Protein AF-A0A5B2YWN9-F1 (afdb_monomer_lite)

pLDDT: mean 91.17, std 12.66, range [33.0, 98.06]

Structure (mmCIF, N/CA/C/O backbone):
data_AF-A0A5B2YWN9-F1
#
_entry.id   AF-A0A5B2YWN9-F1
#
loop_
_atom_site.group_PDB
_atom_site.id
_atom_site.type_symbol
_atom_site.label_atom_id
_atom_site.label_alt_id
_atom_site.label_comp_id
_atom_site.label_asym_id
_atom_site.label_entity_id
_atom_site.label_seq_id
_atom_site.pdbx_PDB_ins_code
_atom_site.Cartn_x
_atom_site.Cartn_y
_atom_site.Cartn_z
_atom_site.occupancy
_atom_site.B_iso_or_equiv
_atom_site.auth_seq_id
_atom_site.auth_comp_id
_atom_site.auth_asym_id
_atom_site.auth_atom_id
_atom_site.pdbx_PDB_model_num
ATOM 1 N N . MET A 1 1 ? 8.208 25.211 14.000 1.00 33.03 1 MET A N 1
ATOM 2 C CA . MET A 1 1 ? 7.533 24.822 12.744 1.00 33.03 1 MET A CA 1
ATOM 3 C C . MET A 1 1 ? 8.055 23.444 12.370 1.00 33.03 1 MET A C 1
ATOM 5 O O . MET A 1 1 ? 9.201 23.346 11.954 1.00 33.03 1 MET A O 1
ATOM 9 N N . SER A 1 2 ? 7.296 22.385 12.660 1.00 33.00 2 SER A N 1
ATOM 10 C CA . SER A 1 2 ? 7.713 21.013 12.348 1.00 33.00 2 SER A CA 1
ATOM 11 C C . SER A 1 2 ? 7.653 20.812 10.835 1.00 33.00 2 SER A C 1
ATOM 13 O O . SER A 1 2 ? 6.590 20.976 10.242 1.00 33.00 2 SER A O 1
ATOM 15 N N . TYR A 1 3 ? 8.785 20.479 10.213 1.00 37.28 3 TYR A N 1
ATOM 16 C CA . TYR A 1 3 ? 8.867 20.013 8.826 1.00 37.28 3 TYR A CA 1
ATOM 17 C C . TYR A 1 3 ? 8.323 18.576 8.720 1.00 37.28 3 TYR A C 1
ATOM 19 O O . TYR A 1 3 ? 8.996 17.678 8.224 1.00 37.28 3 TYR A O 1
ATOM 27 N N . LEU A 1 4 ? 7.098 18.333 9.192 1.00 45.50 4 LEU A N 1
ATOM 28 C CA . LEU A 1 4 ? 6.347 17.155 8.780 1.00 45.50 4 LEU A CA 1
ATOM 29 C C . LEU A 1 4 ? 5.893 17.432 7.352 1.00 45.50 4 LEU A C 1
ATOM 31 O O . LEU A 1 4 ? 4.872 18.065 7.096 1.00 45.50 4 LEU A O 1
ATOM 35 N N . SER A 1 5 ? 6.718 17.018 6.398 1.00 54.38 5 SER A N 1
ATOM 36 C CA . SER A 1 5 ? 6.292 16.826 5.023 1.00 54.38 5 SER A CA 1
ATOM 37 C C . SER A 1 5 ? 5.032 15.962 5.054 1.00 54.38 5 SER A C 1
ATOM 39 O O . SER A 1 5 ? 5.142 14.766 5.302 1.00 54.38 5 SER A O 1
ATOM 41 N N . ASN A 1 6 ? 3.853 16.559 4.857 1.00 74.50 6 ASN A N 1
ATOM 42 C CA . ASN A 1 6 ? 2.579 15.841 4.918 1.00 74.50 6 ASN A CA 1
ATOM 43 C C . ASN A 1 6 ? 2.638 14.607 4.013 1.00 74.50 6 ASN A C 1
ATOM 45 O O . ASN A 1 6 ? 2.654 14.743 2.790 1.00 74.50 6 ASN A O 1
ATOM 49 N N . VAL A 1 7 ? 2.734 13.421 4.617 1.00 90.12 7 VAL A N 1
ATOM 50 C CA . VAL A 1 7 ? 2.744 12.137 3.905 1.00 90.12 7 VAL A CA 1
ATOM 51 C C . VAL A 1 7 ? 1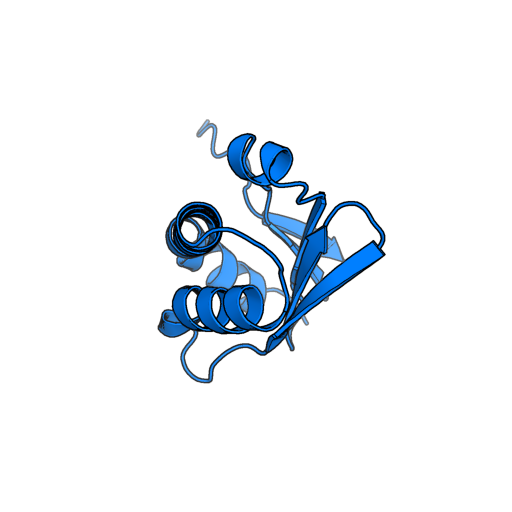.399 11.916 3.221 1.00 90.12 7 VAL A C 1
ATOM 53 O O . VAL A 1 7 ? 1.354 11.378 2.122 1.00 90.12 7 VAL A O 1
ATOM 56 N N . ILE A 1 8 ? 0.321 12.394 3.835 1.00 93.50 8 ILE A N 1
ATOM 57 C CA . ILE A 1 8 ? -1.037 12.333 3.306 1.00 93.50 8 ILE A CA 1
ATOM 58 C C . ILE A 1 8 ? -1.361 13.619 2.542 1.00 93.50 8 ILE A C 1
ATOM 60 O O . ILE A 1 8 ? -1.134 14.725 3.037 1.00 93.50 8 ILE A O 1
ATOM 64 N N . VAL A 1 9 ? -1.923 13.479 1.343 1.00 94.19 9 VAL A N 1
ATOM 65 C CA . VAL A 1 9 ? -2.420 14.587 0.520 1.00 94.19 9 VAL A CA 1
ATOM 66 C C . VAL A 1 9 ? -3.872 14.306 0.148 1.00 94.19 9 VAL A C 1
ATOM 68 O O . VAL A 1 9 ? -4.132 13.428 -0.663 1.00 94.19 9 VAL A O 1
ATOM 71 N N . PHE A 1 10 ? -4.823 15.045 0.719 1.00 92.62 10 PHE A N 1
ATOM 72 C CA . PHE A 1 10 ? -6.237 14.919 0.351 1.00 92.62 10 PHE A CA 1
ATOM 73 C C . PHE A 1 10 ? -6.471 15.455 -1.065 1.00 92.62 10 PHE A C 1
ATOM 75 O O . PHE A 1 10 ? -6.159 16.613 -1.349 1.00 92.62 10 PHE A O 1
ATOM 82 N N . THR A 1 11 ? -7.008 14.612 -1.947 1.00 91.44 11 THR A N 1
ATOM 83 C CA . THR A 1 11 ? -7.358 14.966 -3.334 1.00 91.44 11 THR A CA 1
ATOM 84 C C . THR A 1 11 ? -8.831 15.347 -3.451 1.00 91.44 11 THR A C 1
ATOM 86 O O . THR A 1 11 ? -9.195 16.166 -4.294 1.00 91.44 11 THR A O 1
ATOM 89 N N . SER A 1 12 ? -9.682 14.803 -2.576 1.00 91.12 12 SER A N 1
ATOM 90 C CA . SER A 1 12 ? -11.099 15.145 -2.459 1.00 91.12 12 SER A CA 1
ATOM 91 C C . SER A 1 12 ? -11.623 14.874 -1.038 1.00 91.12 12 SER A C 1
ATOM 93 O O . SER A 1 12 ? -10.871 14.479 -0.151 1.00 91.12 12 SER A O 1
ATOM 95 N N . ASN A 1 13 ? -12.930 15.049 -0.808 1.00 90.00 13 ASN A N 1
ATOM 96 C CA . ASN A 1 13 ? -13.564 14.701 0.474 1.00 90.00 13 ASN A CA 1
ATOM 97 C C . ASN A 1 13 ? -13.590 13.188 0.760 1.00 90.00 13 ASN A C 1
ATOM 99 O O . ASN A 1 13 ? -13.832 12.790 1.899 1.00 90.00 13 ASN A O 1
ATOM 103 N N . ASN A 1 14 ? -13.387 12.361 -0.268 1.00 94.19 14 ASN A N 1
ATOM 104 C CA . ASN A 1 14 ? -13.553 10.909 -0.194 1.00 94.19 14 ASN A CA 1
ATOM 105 C C . ASN A 1 14 ? -12.256 10.163 -0.543 1.00 94.19 14 ASN A C 1
ATOM 107 O O . ASN A 1 14 ? -12.253 8.934 -0.590 1.00 94.19 14 ASN A O 1
ATOM 111 N N . GLU A 1 15 ? -11.176 10.893 -0.828 1.00 96.31 15 GLU A N 1
ATOM 112 C CA . GLU A 1 15 ? -9.934 10.326 -1.337 1.00 96.31 15 GLU A CA 1
ATOM 113 C C . GLU A 1 15 ? -8.716 11.127 -0.867 1.00 96.31 15 GLU A C 1
ATOM 115 O O . GLU A 1 15 ? -8.735 12.361 -0.792 1.00 96.31 15 GLU A O 1
ATOM 120 N N . PHE A 1 16 ? -7.639 10.407 -0.578 1.00 96.56 16 PHE A N 1
ATOM 121 C CA . PHE A 1 16 ? -6.321 10.967 -0.333 1.00 96.56 16 PHE A CA 1
ATOM 122 C C . PHE A 1 16 ? -5.237 10.114 -0.987 1.00 96.56 16 PHE A C 1
ATOM 124 O O . PHE A 1 16 ? -5.426 8.935 -1.268 1.00 96.56 16 PHE A O 1
ATOM 131 N N . MET A 1 17 ? -4.068 10.706 -1.185 1.00 96.75 17 MET A N 1
ATOM 132 C CA . MET A 1 17 ? -2.874 10.023 -1.660 1.00 96.75 17 MET A CA 1
ATOM 133 C C . MET A 1 17 ? -1.845 9.899 -0.542 1.00 96.75 17 MET A C 1
ATOM 135 O O . MET A 1 17 ? -1.654 10.830 0.248 1.00 96.75 17 MET A O 1
ATOM 139 N N . VAL A 1 18 ? -1.132 8.777 -0.521 1.00 96.50 18 VAL A N 1
ATOM 140 C CA . VAL A 1 18 ? 0.060 8.579 0.307 1.00 96.50 18 VAL A CA 1
ATOM 141 C C . VAL A 1 18 ? 1.283 8.921 -0.537 1.00 96.50 18 VAL A C 1
ATOM 143 O O . VAL A 1 18 ? 1.501 8.371 -1.619 1.00 96.50 18 VAL A O 1
ATOM 146 N N . ARG A 1 19 ? 2.110 9.852 -0.060 1.00 94.25 19 ARG A N 1
ATOM 147 C CA . ARG A 1 19 ? 3.347 10.229 -0.743 1.00 94.25 19 ARG A CA 1
ATOM 148 C C . ARG A 1 19 ? 4.292 9.040 -0.799 1.00 94.25 19 ARG A C 1
ATOM 150 O O . ARG A 1 19 ? 4.680 8.484 0.224 1.00 94.25 19 ARG A O 1
ATOM 157 N N . ILE A 1 20 ? 4.721 8.714 -2.009 1.00 93.31 20 ILE A N 1
ATOM 158 C CA . ILE A 1 20 ? 5.687 7.648 -2.254 1.00 93.31 20 ILE A CA 1
ATOM 159 C C . ILE A 1 20 ? 7.125 8.148 -2.110 1.00 93.31 20 ILE A C 1
ATOM 161 O O . ILE A 1 20 ? 7.484 9.230 -2.599 1.00 93.31 20 ILE A O 1
ATOM 165 N N . SER A 1 21 ? 7.960 7.335 -1.466 1.00 91.38 21 SER A N 1
ATOM 166 C CA . SER A 1 21 ? 9.387 7.606 -1.314 1.00 91.38 21 SER A CA 1
ATOM 167 C C . SER A 1 21 ? 10.136 7.491 -2.656 1.00 91.38 21 SER A C 1
ATOM 169 O O . SER A 1 21 ? 9.648 6.862 -3.604 1.00 91.38 21 SER A O 1
ATOM 171 N N . PRO A 1 22 ? 11.351 8.064 -2.779 1.00 91.31 22 PRO A N 1
ATOM 172 C CA . PRO A 1 22 ? 12.184 7.876 -3.967 1.00 91.31 22 PRO A CA 1
ATOM 173 C C . PRO A 1 22 ? 12.474 6.403 -4.282 1.00 91.31 22 PRO A C 1
ATOM 175 O O . PRO A 1 22 ? 12.588 6.048 -5.454 1.00 91.31 22 PRO A O 1
ATOM 178 N N . SER A 1 23 ? 12.572 5.546 -3.261 1.00 91.81 23 SER A N 1
ATOM 179 C CA . SER A 1 23 ? 12.770 4.103 -3.426 1.00 91.81 23 SER A CA 1
ATOM 180 C C . SER A 1 23 ? 11.580 3.465 -4.137 1.00 91.81 23 SER A C 1
ATOM 182 O O . SER A 1 23 ? 11.775 2.791 -5.142 1.00 91.81 23 SER A O 1
ATOM 184 N N . LEU A 1 24 ? 10.353 3.776 -3.713 1.00 94.00 24 LEU A N 1
ATOM 185 C CA . LEU A 1 24 ? 9.135 3.298 -4.374 1.00 94.00 24 LEU A CA 1
ATOM 186 C C . LEU A 1 24 ? 9.017 3.793 -5.822 1.00 94.00 24 LEU A C 1
ATOM 188 O O . LEU A 1 24 ? 8.666 3.031 -6.720 1.00 94.00 24 LEU A O 1
ATOM 192 N N . ARG A 1 25 ? 9.408 5.045 -6.094 1.00 93.50 25 ARG A N 1
ATOM 193 C CA . ARG A 1 25 ? 9.446 5.572 -7.472 1.00 93.50 25 ARG A CA 1
ATOM 194 C C . ARG A 1 25 ? 10.407 4.794 -8.372 1.00 93.50 25 ARG A C 1
ATOM 196 O O . ARG A 1 25 ? 10.113 4.606 -9.550 1.00 93.50 25 ARG A O 1
ATOM 203 N N . LYS A 1 26 ? 11.551 4.339 -7.842 1.00 92.75 26 LYS A N 1
ATOM 204 C CA . LYS A 1 26 ? 12.510 3.500 -8.588 1.00 92.75 26 LYS A CA 1
ATOM 205 C C . LYS A 1 26 ? 11.948 2.113 -8.904 1.00 92.75 26 LYS A C 1
ATOM 207 O O . LYS A 1 26 ? 12.341 1.542 -9.914 1.00 92.75 26 LYS A O 1
ATOM 212 N N . LEU A 1 27 ? 11.012 1.613 -8.094 1.00 91.31 27 LEU A N 1
ATOM 213 C CA . LEU A 1 27 ? 10.259 0.382 -8.366 1.00 91.31 27 LEU A CA 1
ATOM 214 C C . LEU A 1 27 ? 9.183 0.566 -9.447 1.00 91.31 27 LEU A C 1
ATOM 216 O O . LEU A 1 27 ? 8.519 -0.392 -9.825 1.00 91.31 27 LEU A O 1
ATOM 220 N N . GLY A 1 28 ? 9.005 1.788 -9.952 1.00 91.81 28 GLY A N 1
ATOM 221 C CA . GLY A 1 28 ? 8.001 2.105 -10.958 1.00 91.81 28 GLY A CA 1
ATOM 222 C C . GLY A 1 28 ? 6.651 2.517 -10.380 1.00 91.81 28 GLY A C 1
ATOM 223 O O . GLY A 1 28 ? 5.747 2.750 -11.173 1.00 91.81 28 GLY A O 1
ATOM 224 N N . MET A 1 29 ? 6.500 2.664 -9.059 1.00 94.19 29 MET A N 1
ATOM 225 C CA . MET A 1 29 ? 5.264 3.199 -8.476 1.00 94.19 29 MET A CA 1
ATOM 226 C C . MET A 1 29 ? 5.076 4.672 -8.847 1.00 94.19 29 MET A C 1
ATOM 228 O O . MET A 1 29 ? 6.024 5.467 -8.821 1.00 94.19 29 MET A O 1
ATOM 232 N N . ILE A 1 30 ? 3.838 5.027 -9.176 1.00 94.44 30 ILE A N 1
ATOM 233 C CA . ILE A 1 30 ? 3.408 6.379 -9.545 1.00 94.44 30 ILE A CA 1
ATOM 234 C C . ILE A 1 30 ? 2.616 7.001 -8.399 1.00 94.44 30 ILE A C 1
ATOM 236 O O . ILE A 1 30 ? 2.910 8.130 -7.995 1.00 94.44 30 ILE A O 1
ATOM 240 N N . ALA A 1 31 ? 1.658 6.255 -7.851 1.00 94.56 31 ALA A N 1
ATOM 241 C CA . ALA A 1 31 ? 0.743 6.741 -6.833 1.00 94.56 31 ALA A CA 1
ATOM 242 C C . ALA A 1 31 ? 0.314 5.626 -5.873 1.00 94.56 31 ALA A C 1
ATOM 244 O O . ALA A 1 31 ? 0.290 4.449 -6.226 1.00 94.56 31 ALA A O 1
ATOM 245 N N . ILE A 1 32 ? -0.034 6.035 -4.654 1.00 97.12 32 ILE A N 1
ATOM 246 C CA . ILE A 1 32 ? -0.813 5.238 -3.709 1.00 97.12 32 ILE A CA 1
ATOM 247 C C . ILE A 1 32 ? -2.037 6.084 -3.379 1.00 97.12 32 ILE A C 1
ATOM 249 O O . ILE A 1 32 ? -1.897 7.138 -2.753 1.00 97.12 32 ILE A O 1
ATOM 253 N N . THR A 1 33 ? -3.204 5.644 -3.822 1.00 97.31 33 THR A N 1
ATOM 254 C CA . THR A 1 33 ? -4.476 6.349 -3.658 1.00 97.31 33 THR A CA 1
ATOM 255 C C . THR A 1 33 ? -5.357 5.569 -2.695 1.00 97.31 33 THR A C 1
ATOM 257 O O . THR A 1 33 ? -5.444 4.350 -2.769 1.00 97.31 33 THR A O 1
ATOM 260 N N . CYS A 1 34 ? -6.008 6.258 -1.771 1.00 97.56 34 CYS A N 1
ATOM 261 C CA . CYS A 1 34 ? -6.828 5.663 -0.727 1.00 97.56 34 CYS A CA 1
ATOM 262 C C . CYS A 1 34 ? -8.200 6.329 -0.712 1.00 97.56 34 CYS A C 1
ATOM 264 O O . CYS A 1 34 ? -8.299 7.556 -0.731 1.00 97.56 34 CYS A O 1
ATOM 266 N N . ASN A 1 35 ? -9.254 5.526 -0.611 1.00 96.56 35 ASN A N 1
ATOM 267 C CA . ASN A 1 35 ? -10.614 5.986 -0.323 1.00 96.56 35 ASN A CA 1
ATOM 268 C C . ASN A 1 35 ? -11.178 5.202 0.869 1.00 96.56 35 ASN A C 1
ATOM 270 O O . ASN A 1 35 ? -10.426 4.532 1.556 1.00 96.56 35 ASN A O 1
ATOM 274 N N . LYS A 1 36 ? -12.482 5.266 1.163 1.00 94.75 36 LYS A N 1
ATOM 275 C CA . LYS A 1 36 ? -13.056 4.529 2.310 1.00 94.75 36 LYS A CA 1
ATOM 276 C C . LYS A 1 36 ? -13.000 3.007 2.196 1.00 94.75 36 LYS A C 1
ATOM 278 O O . LYS A 1 36 ? -13.050 2.313 3.207 1.00 94.75 36 LYS A O 1
ATOM 283 N N . ASN A 1 37 ? -12.972 2.488 0.976 1.00 95.38 37 ASN A N 1
ATOM 284 C CA . ASN A 1 37 ? -13.217 1.075 0.710 1.00 95.38 37 ASN A CA 1
ATOM 285 C C . ASN A 1 37 ? -11.930 0.306 0.412 1.00 95.38 37 ASN A C 1
ATOM 287 O O . ASN A 1 37 ? -11.881 -0.910 0.614 1.00 95.38 37 ASN A O 1
ATOM 291 N N . ARG A 1 38 ? -10.922 0.991 -0.135 1.00 96.81 38 ARG A N 1
ATOM 292 C CA . ARG A 1 38 ? -9.697 0.362 -0.627 1.00 96.81 38 ARG A CA 1
ATOM 293 C C . ARG A 1 38 ? -8.542 1.346 -0.782 1.00 96.81 38 ARG A C 1
ATOM 295 O O . ARG A 1 38 ? -8.745 2.555 -0.919 1.00 96.81 38 ARG A O 1
ATOM 302 N N . MET A 1 39 ? -7.353 0.765 -0.843 1.00 97.94 39 MET A N 1
ATOM 303 C CA . MET A 1 39 ? -6.122 1.375 -1.323 1.00 97.94 39 MET A CA 1
ATOM 304 C C . MET A 1 39 ? -5.834 0.876 -2.744 1.00 97.94 39 MET A C 1
ATOM 306 O O . MET A 1 39 ? -6.081 -0.281 -3.068 1.00 97.94 39 MET A O 1
ATOM 310 N N . GLU A 1 40 ? -5.296 1.740 -3.589 1.00 97.44 40 GLU A N 1
ATOM 311 C CA . GLU A 1 40 ? -4.857 1.436 -4.945 1.00 97.44 40 GLU A CA 1
ATOM 312 C C . GLU A 1 40 ? -3.393 1.845 -5.090 1.00 97.44 40 GLU A C 1
ATOM 314 O O . GLU A 1 40 ? -3.020 2.975 -4.770 1.00 97.44 40 GLU A O 1
ATOM 319 N N . ILE A 1 41 ? -2.558 0.927 -5.570 1.00 96.88 41 ILE A N 1
ATOM 320 C CA . ILE A 1 41 ? -1.161 1.201 -5.901 1.00 96.88 41 ILE A CA 1
ATOM 321 C C . ILE A 1 41 ? -1.023 1.204 -7.417 1.00 96.88 41 ILE A C 1
ATOM 323 O O . ILE A 1 41 ? -1.184 0.169 -8.063 1.00 96.88 41 ILE A O 1
ATOM 327 N N . GLU A 1 42 ? -0.698 2.364 -7.975 1.00 95.38 42 GLU A N 1
ATOM 328 C CA . GLU A 1 42 ? -0.451 2.542 -9.401 1.00 95.38 42 GLU A CA 1
ATOM 329 C C . GLU A 1 42 ? 1.036 2.407 -9.711 1.00 95.38 42 GLU A C 1
ATOM 331 O O . GLU A 1 42 ? 1.894 3.007 -9.050 1.00 95.38 42 GLU A O 1
ATOM 336 N N . PHE A 1 43 ? 1.336 1.692 -10.788 1.00 93.50 43 PHE A N 1
ATOM 337 C CA . PHE A 1 43 ? 2.677 1.565 -11.326 1.00 93.50 43 PHE A CA 1
ATOM 338 C C . PHE A 1 43 ? 2.746 1.989 -12.798 1.00 93.50 43 PHE A C 1
ATOM 340 O O . PHE A 1 43 ? 1.756 2.038 -13.526 1.00 93.50 43 PHE A O 1
ATOM 347 N N . ARG A 1 44 ? 3.963 2.277 -13.266 1.00 89.12 44 ARG A N 1
ATOM 348 C CA . ARG A 1 44 ? 4.250 2.572 -14.673 1.00 89.12 44 ARG A CA 1
ATOM 349 C C . ARG A 1 44 ? 3.847 1.399 -15.564 1.00 89.12 44 ARG A C 1
ATOM 351 O O . ARG A 1 44 ? 4.305 0.283 -15.346 1.00 89.12 44 ARG A O 1
ATOM 358 N N . GLY A 1 45 ? 3.078 1.695 -16.612 1.00 82.44 45 GLY A N 1
ATOM 359 C CA . GLY A 1 45 ? 2.568 0.694 -17.554 1.00 82.44 45 GLY A CA 1
ATOM 360 C C . GLY A 1 45 ? 1.106 0.301 -17.331 1.00 82.44 45 GLY A C 1
ATOM 361 O O . GLY A 1 45 ? 0.737 -0.797 -17.724 1.00 82.44 45 GLY A O 1
ATOM 362 N N . GLU A 1 46 ? 0.304 1.180 -16.710 1.00 68.19 46 GLU A N 1
ATOM 363 C CA . GLU A 1 46 ? -1.158 1.047 -16.541 1.00 68.19 46 GLU A CA 1
ATOM 364 C C . GLU A 1 46 ? -1.609 -0.192 -15.748 1.00 68.19 46 GLU A C 1
ATOM 366 O O . GLU A 1 46 ? -2.705 -0.710 -15.959 1.00 68.19 46 GLU A O 1
ATOM 371 N N . TYR A 1 47 ? -0.787 -0.669 -14.808 1.00 82.81 47 TYR A N 1
ATOM 372 C CA . TYR A 1 47 ? -1.212 -1.697 -13.862 1.00 82.81 47 TYR A CA 1
ATOM 373 C C . TYR A 1 47 ? -1.454 -1.102 -12.476 1.00 82.81 47 TYR A C 1
ATOM 375 O O . TYR A 1 47 ? -0.655 -0.318 -11.952 1.00 82.81 47 TYR A O 1
ATOM 383 N N . TYR A 1 48 ? -2.580 -1.504 -11.894 1.00 91.31 48 TYR A N 1
ATOM 384 C CA . TYR A 1 48 ? -3.049 -1.072 -10.588 1.00 91.31 48 TYR A CA 1
ATOM 385 C C . TYR A 1 48 ? -3.235 -2.300 -9.712 1.00 91.31 48 TYR A C 1
ATOM 387 O O . TYR A 1 48 ? -3.809 -3.300 -10.147 1.00 91.31 48 TYR A O 1
ATOM 395 N N . ILE A 1 49 ? -2.786 -2.212 -8.468 1.00 95.00 49 ILE A N 1
ATOM 396 C CA . ILE A 1 49 ? -3.032 -3.232 -7.452 1.00 95.00 49 ILE A CA 1
ATOM 397 C C . ILE A 1 49 ? -4.072 -2.661 -6.507 1.00 95.00 49 ILE A C 1
ATOM 399 O O . ILE A 1 49 ? -3.848 -1.621 -5.891 1.00 95.00 49 ILE A O 1
ATOM 403 N N . TH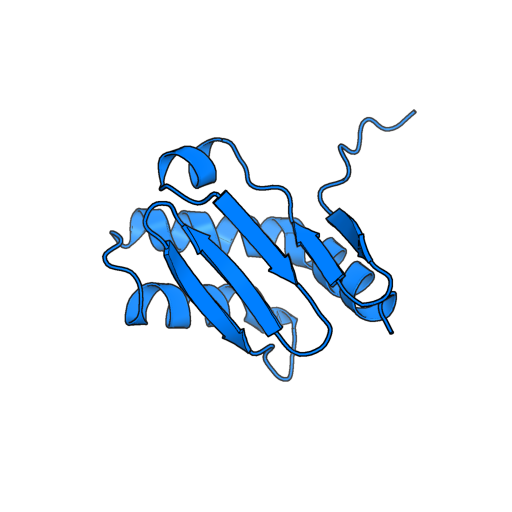R A 1 50 ? -5.224 -3.318 -6.433 1.00 96.69 50 THR A N 1
ATOM 404 C CA . THR A 1 50 ? -6.302 -2.928 -5.525 1.00 96.69 50 THR A CA 1
ATOM 405 C C . THR A 1 50 ? -6.189 -3.740 -4.246 1.00 96.69 50 THR A C 1
ATOM 407 O O . THR A 1 50 ? -6.268 -4.960 -4.294 1.00 96.69 50 THR A O 1
ATOM 410 N N . ILE A 1 51 ? -6.052 -3.064 -3.110 1.00 97.62 51 ILE A N 1
ATOM 411 C CA . ILE A 1 51 ? -5.988 -3.675 -1.784 1.00 97.62 51 ILE A CA 1
ATOM 412 C C . ILE A 1 51 ? -7.235 -3.279 -1.002 1.00 97.62 51 ILE A C 1
ATOM 414 O O . ILE A 1 51 ? -7.445 -2.108 -0.668 1.00 97.62 51 ILE A O 1
ATOM 418 N N . HIS A 1 52 ? -8.077 -4.260 -0.695 1.00 96.81 52 HIS A N 1
ATOM 419 C CA . HIS A 1 52 ? -9.207 -4.056 0.203 1.00 96.81 52 HIS A CA 1
ATOM 420 C C . HIS A 1 52 ? -8.724 -3.947 1.646 1.00 96.81 52 HIS A C 1
ATOM 422 O O . HIS A 1 52 ? -7.877 -4.724 2.085 1.00 96.81 52 HIS A O 1
ATOM 428 N N . TYR A 1 53 ? -9.275 -2.992 2.400 1.00 96.75 53 TYR A N 1
ATOM 429 C CA . TYR A 1 53 ? -8.856 -2.827 3.785 1.00 96.75 53 TYR A CA 1
ATOM 430 C C . TYR A 1 53 ? -9.225 -4.055 4.625 1.00 96.75 53 TYR A C 1
ATOM 432 O O . TYR A 1 53 ? -10.383 -4.490 4.604 1.00 96.75 53 TYR A O 1
ATOM 440 N N . PRO A 1 54 ? -8.274 -4.601 5.401 1.00 96.50 54 PRO A N 1
ATOM 441 C CA . PRO A 1 54 ? -8.579 -5.653 6.355 1.00 96.50 54 PRO A CA 1
ATOM 442 C C . PRO A 1 54 ? -9.509 -5.128 7.456 1.00 96.50 54 PRO A C 1
ATOM 444 O O . PRO A 1 54 ? -9.538 -3.936 7.760 1.00 96.50 54 PRO A O 1
ATOM 447 N N . LYS A 1 55 ? -10.248 -6.038 8.108 1.00 94.62 55 LYS A N 1
ATOM 448 C CA . LYS A 1 55 ? -11.144 -5.685 9.229 1.00 94.62 55 LYS A CA 1
ATOM 449 C C . LYS A 1 55 ? -10.410 -4.961 10.360 1.00 94.62 55 LYS A C 1
ATOM 451 O O . LYS A 1 55 ? -10.982 -4.068 10.974 1.00 94.62 55 LYS A O 1
ATOM 456 N N . ASN A 1 56 ? -9.175 -5.377 10.639 1.00 96.44 56 ASN A N 1
ATOM 457 C CA . ASN A 1 56 ? -8.258 -4.636 11.492 1.00 96.44 56 ASN A CA 1
ATOM 458 C C . ASN A 1 56 ? -7.188 -3.991 10.607 1.00 96.44 56 ASN A C 1
ATOM 460 O O . ASN A 1 56 ? -6.393 -4.705 9.996 1.00 96.44 56 ASN A O 1
ATOM 464 N N . LEU A 1 57 ? -7.168 -2.655 10.575 1.00 96.19 57 LEU A N 1
ATOM 465 C CA . LEU A 1 57 ? -6.211 -1.873 9.794 1.00 96.19 57 LEU A CA 1
ATOM 466 C C . LEU A 1 57 ? -4.755 -2.092 10.221 1.00 96.19 57 LEU A C 1
ATOM 468 O O . LEU A 1 57 ? -3.875 -1.826 9.412 1.00 96.19 57 LEU A O 1
ATOM 472 N N . ASP A 1 58 ? -4.481 -2.628 11.415 1.00 97.56 58 ASP A N 1
ATOM 473 C CA . ASP A 1 58 ? -3.120 -3.033 11.809 1.00 97.56 58 ASP A CA 1
ATOM 474 C C . ASP A 1 58 ? -2.495 -4.052 10.841 1.00 97.56 58 ASP A C 1
ATOM 476 O O . ASP A 1 58 ? -1.281 -4.096 10.692 1.00 97.56 58 ASP A O 1
ATOM 480 N N . HIS A 1 59 ? -3.321 -4.840 10.143 1.00 97.69 59 HIS A N 1
ATOM 481 C CA . HIS A 1 59 ? -2.875 -5.827 9.154 1.00 97.69 59 HIS A CA 1
ATOM 482 C C . HIS A 1 59 ? -2.780 -5.270 7.729 1.00 97.69 59 HIS A C 1
ATOM 484 O O . HIS A 1 59 ? -2.577 -6.028 6.783 1.00 97.69 59 HIS A O 1
ATOM 490 N N . LEU A 1 60 ? -2.959 -3.960 7.532 1.00 97.88 60 LEU A N 1
ATOM 491 C CA . LEU A 1 60 ? -2.865 -3.351 6.206 1.00 97.88 60 LEU A CA 1
ATOM 492 C C . LEU A 1 60 ? -1.502 -3.589 5.527 1.00 97.88 60 LEU A C 1
ATOM 494 O O . LEU A 1 60 ? -1.515 -3.919 4.342 1.00 97.88 60 LEU A O 1
ATOM 498 N N . PRO A 1 61 ? -0.343 -3.482 6.211 1.00 98.06 61 PRO A N 1
ATOM 499 C CA . PRO A 1 61 ? 0.944 -3.775 5.578 1.00 98.06 61 PRO A CA 1
ATOM 500 C C . PRO A 1 61 ? 1.028 -5.211 5.043 1.00 98.06 61 PRO A C 1
ATOM 502 O O . PRO A 1 61 ? 1.538 -5.427 3.945 1.00 98.06 61 PRO A O 1
ATOM 505 N N . ASP A 1 62 ? 0.483 -6.175 5.787 1.00 97.94 62 ASP A N 1
ATOM 506 C CA . ASP A 1 62 ? 0.474 -7.587 5.395 1.00 97.94 62 ASP A CA 1
ATOM 507 C C . ASP A 1 62 ? -0.481 -7.826 4.211 1.00 97.94 62 ASP A C 1
ATOM 509 O O . ASP A 1 62 ? -0.114 -8.492 3.248 1.00 97.94 62 ASP A O 1
ATOM 513 N N . ALA A 1 63 ? -1.663 -7.196 4.210 1.00 97.56 63 ALA A N 1
ATOM 514 C CA . ALA A 1 63 ? -2.587 -7.247 3.073 1.00 97.56 63 ALA A CA 1
ATOM 515 C C . ALA A 1 63 ? -1.969 -6.649 1.794 1.00 97.56 63 ALA A C 1
ATOM 517 O O . ALA A 1 63 ? -2.172 -7.161 0.695 1.00 97.56 63 ALA A O 1
ATOM 518 N N . VAL A 1 64 ? -1.179 -5.577 1.928 1.00 97.25 64 VAL A N 1
ATOM 519 C CA . VAL A 1 64 ? -0.430 -4.995 0.807 1.00 97.25 64 VAL A CA 1
ATOM 520 C C . VAL A 1 64 ? 0.630 -5.965 0.291 1.00 97.25 64 VAL A C 1
ATOM 522 O O . VAL A 1 64 ? 0.746 -6.137 -0.919 1.00 97.25 64 VAL A O 1
ATOM 525 N N . GLU A 1 65 ? 1.390 -6.610 1.175 1.00 97.62 65 GLU A N 1
ATOM 526 C CA . GLU A 1 65 ? 2.366 -7.630 0.777 1.00 97.62 65 GLU A CA 1
ATOM 527 C C . GLU A 1 65 ? 1.711 -8.767 -0.013 1.00 97.62 65 GLU A C 1
ATOM 529 O O . GLU A 1 65 ? 2.212 -9.128 -1.079 1.00 97.62 65 GLU A O 1
ATOM 534 N N . GLU A 1 66 ? 0.597 -9.306 0.485 1.00 96.69 66 GLU A N 1
ATOM 535 C CA . GLU A 1 66 ? -0.122 -10.409 -0.155 1.00 96.69 66 GLU A CA 1
ATOM 536 C C . GLU A 1 66 ? -0.602 -10.035 -1.563 1.00 96.69 66 GLU A C 1
ATOM 538 O O . GLU A 1 66 ? -0.262 -10.723 -2.529 1.00 96.69 66 GLU A O 1
ATOM 543 N N . GLU A 1 67 ? -1.320 -8.919 -1.706 1.00 96.56 67 GLU A N 1
ATOM 544 C CA . GLU A 1 67 ? -1.852 -8.480 -3.003 1.00 96.56 67 GLU A CA 1
ATOM 545 C C . GLU A 1 67 ? -0.733 -8.138 -3.994 1.00 96.56 67 GLU A C 1
ATOM 547 O O . GLU A 1 67 ? -0.788 -8.511 -5.170 1.00 96.56 67 GLU A O 1
ATOM 552 N N . VAL A 1 68 ? 0.333 -7.478 -3.529 1.00 94.56 68 VAL A N 1
ATOM 553 C CA . VAL A 1 68 ? 1.481 -7.151 -4.382 1.00 94.56 68 VAL A CA 1
ATOM 554 C C . VAL A 1 68 ? 2.199 -8.421 -4.839 1.00 94.56 68 VAL A C 1
ATOM 556 O O . VAL A 1 68 ? 2.554 -8.517 -6.013 1.00 94.56 68 VAL A O 1
ATOM 559 N N . ARG A 1 69 ? 2.387 -9.411 -3.957 1.00 95.25 69 ARG A N 1
ATOM 560 C CA . ARG A 1 69 ? 3.013 -10.696 -4.308 1.00 95.25 69 ARG A CA 1
ATOM 561 C C . ARG A 1 69 ? 2.190 -11.475 -5.332 1.00 95.25 69 ARG A C 1
ATOM 563 O O . ARG A 1 69 ? 2.767 -12.148 -6.184 1.00 95.25 69 ARG A O 1
ATOM 570 N N . LEU A 1 70 ? 0.864 -11.400 -5.245 1.00 93.06 70 LEU A N 1
ATOM 571 C CA . LEU A 1 70 ? -0.042 -12.096 -6.158 1.00 93.06 70 LEU A CA 1
ATOM 572 C C . LEU A 1 70 ? -0.116 -11.433 -7.539 1.00 93.06 70 LEU A C 1
ATOM 574 O O . LEU A 1 70 ? -0.197 -12.137 -8.546 1.00 93.06 70 LEU A O 1
ATOM 578 N N . LEU A 1 71 ? -0.111 -10.098 -7.590 1.00 90.25 71 LEU A N 1
ATOM 579 C CA . LEU A 1 71 ? -0.484 -9.346 -8.792 1.00 90.25 71 LEU A CA 1
ATOM 580 C C . LEU A 1 71 ? 0.689 -8.658 -9.500 1.00 90.25 71 LEU A C 1
ATOM 582 O O . LEU A 1 71 ? 0.567 -8.330 -10.681 1.00 90.25 71 LEU A O 1
ATOM 586 N N . ALA A 1 72 ? 1.824 -8.447 -8.827 1.00 86.19 72 ALA A N 1
ATOM 587 C CA . ALA A 1 72 ? 2.976 -7.765 -9.408 1.00 86.19 72 ALA A CA 1
ATOM 588 C C . ALA A 1 72 ? 4.167 -8.709 -9.632 1.00 86.19 72 ALA A C 1
ATOM 590 O O . ALA A 1 72 ? 4.555 -9.447 -8.726 1.00 86.19 72 ALA A O 1
ATOM 591 N N . PRO A 1 73 ? 4.846 -8.631 -10.791 1.00 88.31 73 PRO A N 1
ATOM 592 C CA . PRO A 1 73 ? 6.074 -9.379 -11.050 1.00 88.31 73 PRO A CA 1
ATOM 593 C C . PRO A 1 73 ? 7.284 -8.708 -10.370 1.00 88.31 73 PRO A C 1
ATOM 595 O O . PRO A 1 73 ? 8.244 -8.302 -11.027 1.00 88.31 73 PRO A O 1
ATOM 598 N N . LEU A 1 74 ? 7.230 -8.538 -9.047 1.00 89.38 74 LEU A N 1
ATOM 599 C CA . LEU A 1 74 ? 8.278 -7.909 -8.245 1.00 89.38 74 LEU A CA 1
ATOM 600 C C . LEU A 1 74 ? 9.091 -8.951 -7.472 1.00 89.38 74 LEU A C 1
ATOM 602 O O . LEU A 1 74 ? 8.571 -9.958 -7.002 1.00 89.38 74 LEU A O 1
ATOM 606 N N . TYR A 1 75 ? 10.385 -8.679 -7.293 1.00 93.38 75 TYR A N 1
ATOM 607 C CA . TYR A 1 75 ? 11.217 -9.437 -6.360 1.00 93.38 75 TYR A CA 1
ATOM 608 C C . TYR A 1 75 ? 10.765 -9.219 -4.915 1.00 93.38 75 TYR A C 1
ATOM 610 O O . TYR A 1 75 ? 10.363 -8.115 -4.553 1.00 93.38 75 TYR A O 1
ATOM 618 N N . GLU A 1 76 ? 10.947 -10.231 -4.066 1.00 93.88 76 GLU A N 1
ATOM 619 C CA . GLU A 1 76 ? 10.545 -10.201 -2.653 1.00 93.88 76 GLU A CA 1
ATOM 620 C C . GLU A 1 76 ? 11.070 -8.965 -1.899 1.00 93.88 76 GLU A C 1
ATOM 622 O O . GLU A 1 76 ? 10.324 -8.299 -1.190 1.00 93.88 76 GLU A O 1
ATOM 627 N N . SER A 1 77 ? 12.324 -8.559 -2.128 1.00 94.69 77 SER A N 1
ATOM 628 C CA . SER A 1 77 ? 12.898 -7.350 -1.514 1.00 94.69 7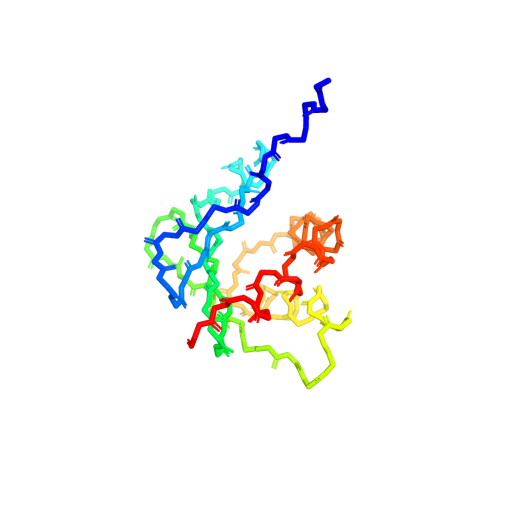7 SER A CA 1
ATOM 629 C C . SER A 1 77 ? 12.137 -6.062 -1.858 1.00 94.69 77 SER A C 1
ATOM 631 O O . SER A 1 77 ? 12.055 -5.140 -1.043 1.00 94.69 77 SER A O 1
ATOM 633 N N . ASN A 1 78 ? 11.573 -5.983 -3.065 1.00 94.81 78 ASN A N 1
ATOM 634 C CA . ASN A 1 78 ? 10.780 -4.838 -3.509 1.00 94.81 78 ASN A CA 1
ATOM 635 C C . ASN A 1 78 ? 9.408 -4.840 -2.831 1.00 94.81 78 ASN A C 1
ATOM 637 O O . ASN A 1 78 ? 8.943 -3.784 -2.413 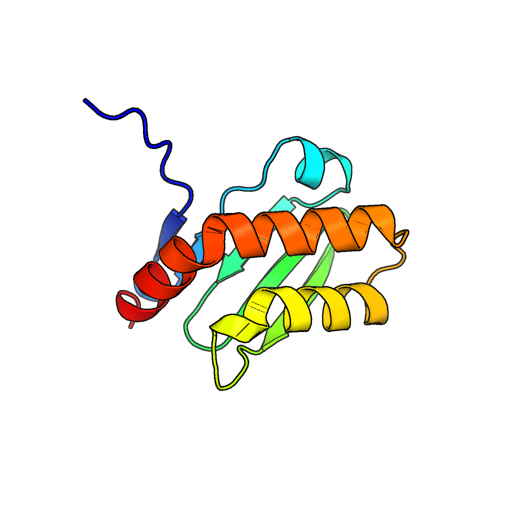1.00 94.81 78 ASN A O 1
ATOM 641 N N . ILE A 1 79 ? 8.802 -6.019 -2.668 1.00 95.75 79 ILE A N 1
ATOM 642 C CA . ILE A 1 79 ? 7.533 -6.192 -1.948 1.00 95.75 79 ILE A CA 1
ATOM 643 C C . ILE A 1 79 ? 7.701 -5.750 -0.492 1.00 95.75 79 ILE A C 1
ATOM 645 O O . ILE A 1 79 ? 6.936 -4.918 -0.009 1.00 95.75 79 ILE A O 1
ATOM 649 N N . GLN A 1 80 ? 8.770 -6.197 0.172 1.00 96.88 80 GLN A N 1
ATOM 650 C CA . GLN A 1 80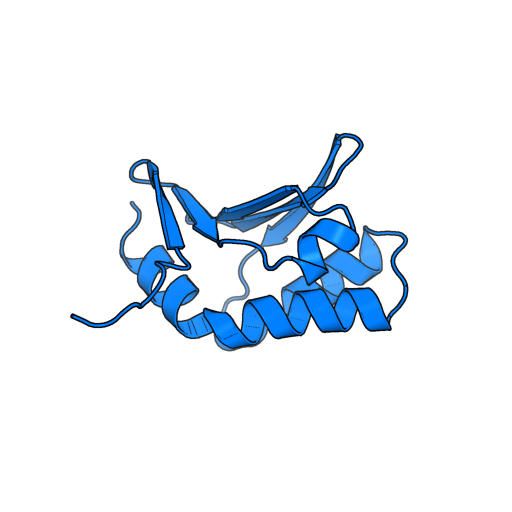 ? 9.079 -5.791 1.546 1.00 96.88 80 GLN A CA 1
ATOM 651 C C . GLN A 1 80 ? 9.319 -4.280 1.675 1.00 96.88 80 GLN A C 1
ATOM 653 O O . GLN A 1 80 ? 8.924 -3.672 2.666 1.00 96.88 80 GLN A O 1
ATOM 658 N N . THR A 1 81 ? 9.896 -3.640 0.651 1.00 96.12 81 THR A N 1
ATOM 659 C CA . THR A 1 81 ? 10.050 -2.175 0.616 1.00 96.12 81 THR A CA 1
ATOM 660 C C . THR A 1 81 ? 8.692 -1.463 0.574 1.00 96.12 81 THR A C 1
ATOM 662 O O . THR A 1 81 ? 8.513 -0.444 1.239 1.00 96.12 81 THR A O 1
ATOM 665 N N . ILE A 1 82 ? 7.730 -1.991 -0.190 1.00 96.12 82 ILE A N 1
ATOM 666 C CA . ILE A 1 82 ? 6.367 -1.446 -0.268 1.00 96.12 82 ILE A CA 1
ATOM 667 C C . ILE A 1 82 ? 5.651 -1.637 1.070 1.00 96.12 82 ILE A C 1
ATOM 669 O O . ILE A 1 82 ? 5.138 -0.665 1.621 1.00 96.12 82 ILE A O 1
ATOM 673 N N . ARG A 1 83 ? 5.678 -2.858 1.619 1.00 97.12 83 ARG A N 1
ATOM 674 C CA . ARG A 1 83 ? 5.104 -3.183 2.931 1.00 97.12 83 ARG A CA 1
ATOM 675 C C . ARG A 1 83 ? 5.629 -2.253 4.019 1.00 97.12 83 ARG A C 1
ATOM 677 O O . ARG A 1 83 ? 4.839 -1.652 4.737 1.00 97.12 83 ARG A O 1
ATOM 684 N N . TYR A 1 84 ? 6.949 -2.104 4.104 1.00 97.00 84 TYR A N 1
ATOM 685 C CA . TYR A 1 84 ? 7.593 -1.247 5.095 1.00 97.00 84 TYR A CA 1
ATOM 686 C C . TYR A 1 84 ? 7.168 0.218 4.957 1.00 97.00 84 TYR A C 1
ATOM 688 O O . TYR A 1 84 ? 6.858 0.861 5.952 1.00 97.00 84 TYR A O 1
ATOM 696 N N . HIS A 1 85 ? 7.069 0.739 3.729 1.00 96.19 85 HIS A N 1
ATOM 697 C CA . HIS A 1 85 ? 6.587 2.107 3.507 1.00 96.19 85 HIS A CA 1
ATOM 698 C C . HIS A 1 85 ? 5.142 2.300 3.990 1.00 96.19 85 HIS A C 1
ATOM 700 O O . HIS A 1 85 ? 4.805 3.372 4.486 1.00 96.19 85 HIS A O 1
ATOM 706 N N . ILE A 1 86 ? 4.273 1.296 3.845 1.00 97.12 86 ILE A N 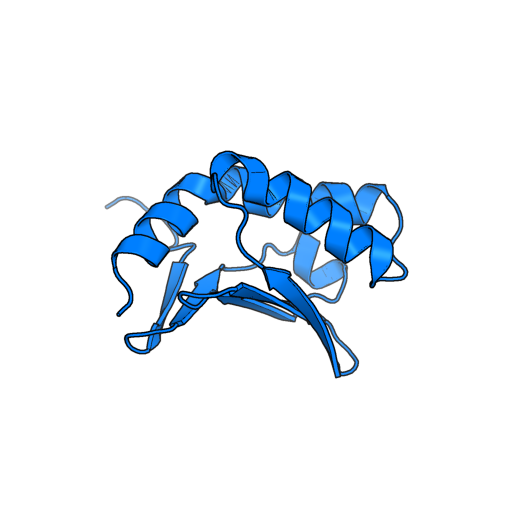1
ATOM 707 C CA . ILE A 1 86 ? 2.905 1.361 4.379 1.00 97.12 86 ILE A CA 1
ATOM 708 C C . ILE A 1 86 ? 2.910 1.285 5.907 1.00 97.12 86 ILE A C 1
ATOM 710 O O . ILE A 1 86 ? 2.226 2.084 6.540 1.00 97.12 86 ILE A O 1
ATOM 714 N N . ASP A 1 87 ? 3.704 0.385 6.483 1.00 97.44 87 ASP A N 1
ATOM 715 C CA . ASP A 1 87 ? 3.855 0.209 7.932 1.00 97.44 87 ASP A CA 1
ATOM 716 C C . ASP A 1 87 ? 4.343 1.495 8.624 1.00 97.44 87 ASP A C 1
ATOM 718 O O . ASP A 1 87 ? 3.708 1.988 9.554 1.00 97.44 87 ASP A O 1
ATOM 722 N N . GLU A 1 88 ? 5.390 2.135 8.089 1.00 96.19 88 GLU A N 1
ATOM 723 C CA . GLU A 1 88 ? 5.921 3.406 8.610 1.00 96.19 88 GLU A CA 1
ATOM 724 C C . GLU A 1 88 ? 4.897 4.551 8.621 1.00 96.19 88 GLU A C 1
ATOM 726 O O . GLU A 1 88 ? 5.042 5.509 9.382 1.00 96.19 88 GLU A O 1
ATOM 731 N N . ASN A 1 89 ? 3.882 4.484 7.757 1.00 96.25 89 ASN A N 1
ATOM 732 C CA . ASN A 1 89 ? 2.886 5.540 7.577 1.00 96.25 89 ASN A CA 1
ATOM 733 C C . ASN A 1 89 ? 1.476 5.104 8.000 1.00 96.25 89 ASN A C 1
ATOM 735 O O . ASN A 1 89 ? 0.495 5.788 7.692 1.00 96.25 89 ASN A O 1
ATOM 739 N N . LEU A 1 90 ? 1.367 3.964 8.685 1.00 96.69 90 LEU A N 1
ATOM 740 C CA . LEU A 1 90 ? 0.101 3.309 8.973 1.00 96.69 90 LEU A CA 1
ATOM 741 C C . LEU A 1 90 ? -0.826 4.182 9.824 1.00 96.69 90 LEU A C 1
ATOM 743 O O . LEU A 1 90 ? -2.011 4.304 9.515 1.00 96.69 90 LEU A O 1
ATOM 747 N N . GLU A 1 91 ? -0.293 4.829 10.858 1.00 96.00 91 GLU A N 1
ATOM 748 C CA . GLU A 1 91 ? -1.085 5.688 11.744 1.00 96.00 91 GLU A CA 1
ATOM 749 C C . GLU A 1 91 ? -1.651 6.900 10.995 1.00 96.00 91 GLU A C 1
ATOM 751 O O . GLU A 1 91 ? -2.843 7.186 11.086 1.00 96.00 91 GLU A O 1
ATOM 756 N N . GLN A 1 92 ? -0.852 7.550 10.143 1.00 95.50 92 GLN A N 1
ATOM 757 C CA . GLN A 1 92 ? -1.331 8.662 9.320 1.00 95.50 92 GLN A CA 1
ATOM 758 C C . GLN A 1 92 ? -2.394 8.213 8.305 1.00 95.50 92 GLN A C 1
ATOM 760 O O . GLN A 1 92 ? -3.314 8.975 8.004 1.00 95.50 92 GLN A O 1
ATOM 765 N N . ILE A 1 93 ? -2.286 6.990 7.774 1.00 96.06 93 ILE A N 1
ATOM 766 C CA . ILE A 1 93 ? -3.294 6.401 6.880 1.00 96.06 93 ILE A CA 1
ATOM 767 C C . ILE A 1 93 ? -4.601 6.147 7.641 1.00 96.06 93 ILE A C 1
ATOM 769 O O . ILE A 1 93 ? -5.664 6.525 7.148 1.00 96.06 93 ILE A O 1
ATOM 773 N N . LYS A 1 94 ? -4.539 5.549 8.838 1.00 95.81 94 LYS A N 1
ATOM 774 C CA . LYS A 1 94 ? -5.714 5.314 9.696 1.00 95.81 94 LYS A CA 1
ATOM 775 C C . LYS A 1 94 ? -6.415 6.621 10.047 1.00 95.81 94 LYS A C 1
ATOM 777 O O . LYS A 1 94 ? -7.631 6.730 9.890 1.00 95.81 94 LYS A O 1
ATOM 782 N N . ASP A 1 95 ? -5.647 7.624 10.461 1.00 94.75 95 ASP A N 1
ATOM 783 C CA . ASP A 1 95 ? -6.175 8.950 10.755 1.00 94.75 95 ASP A CA 1
ATOM 784 C C . ASP A 1 95 ? -6.866 9.537 9.524 1.00 94.75 95 ASP A C 1
ATOM 786 O O . ASP A 1 95 ? -8.015 9.964 9.611 1.00 94.75 95 ASP A O 1
ATOM 790 N N . ALA A 1 96 ? -6.231 9.497 8.351 1.00 94.88 96 ALA A N 1
ATOM 791 C CA . ALA A 1 96 ? -6.816 10.015 7.117 1.00 94.88 96 ALA A CA 1
ATOM 792 C C . ALA A 1 96 ? -8.119 9.299 6.716 1.00 94.88 96 ALA A C 1
ATOM 794 O O . ALA A 1 96 ? -9.082 9.961 6.323 1.00 94.88 96 ALA A O 1
ATOM 795 N N . LEU A 1 97 ? -8.189 7.973 6.878 1.00 95.38 97 LEU A N 1
ATOM 796 C CA . LEU A 1 97 ? -9.396 7.178 6.619 1.00 95.38 97 LEU A CA 1
ATOM 797 C C . LEU A 1 97 ? -10.578 7.590 7.506 1.00 95.38 97 LEU A C 1
ATOM 799 O O . LEU A 1 97 ? -11.719 7.594 7.044 1.00 95.38 97 LEU A O 1
ATOM 803 N N . ASN A 1 98 ? -10.315 7.998 8.748 1.00 93.56 98 ASN A N 1
ATOM 804 C CA . ASN A 1 98 ? -11.350 8.493 9.657 1.00 93.56 98 ASN A CA 1
ATOM 805 C C . ASN A 1 98 ? -11.880 9.891 9.275 1.00 93.56 98 ASN A C 1
ATOM 807 O O . ASN A 1 98 ? -12.964 10.271 9.717 1.00 93.56 98 ASN A O 1
ATOM 811 N N . HIS A 1 99 ? -11.141 10.659 8.465 1.00 89.81 99 HIS A N 1
ATOM 812 C CA . HIS A 1 99 ? -11.506 12.027 8.069 1.00 89.81 99 HIS A CA 1
ATOM 813 C C . HIS A 1 99 ? -12.260 12.113 6.733 1.00 89.81 99 HIS A C 1
ATOM 815 O O . HIS A 1 99 ? -12.901 13.132 6.462 1.00 89.81 99 HIS A O 1
ATOM 821 N N . ILE A 1 100 ? -12.200 11.074 5.899 1.00 89.25 100 ILE A N 1
ATOM 822 C CA . ILE A 1 100 ? -12.912 11.030 4.614 1.00 89.25 100 ILE A CA 1
ATOM 823 C C . ILE A 1 100 ? -14.364 10.551 4.781 1.00 89.25 100 ILE A C 1
ATOM 825 O O . ILE A 1 100 ? -14.694 9.831 5.727 1.00 89.25 100 ILE A O 1
ATOM 829 N N . LYS A 1 101 ? -15.259 10.984 3.883 1.00 73.12 101 LYS A N 1
ATOM 830 C CA . LYS A 1 101 ? -16.710 10.716 3.953 1.00 73.12 101 LYS A CA 1
ATOM 831 C C . LYS A 1 101 ? -17.165 9.486 3.184 1.00 73.12 101 LYS A C 1
ATOM 833 O O . LYS A 1 101 ? -16.519 9.092 2.196 1.00 73.12 101 LYS A O 1
#

Secondary structure (DSSP, 8-state):
------SEEEEETTEEEEPPPHHHHHTTEEEEEEESSEEEEEETTTEEEEEEPPSSGGGHHHHHHHHHHHH----HHHHHHHHHHHHHTHHHHHHHHHH--

Foldseek 3Di:
DDPPPPQWADPDLFKIWGDDDPLLVVVQWDTWMDGLFWIWTDGPPGDIQTFGQDPDLLCVLVSQLVSCVVRPPDDSVSSVVSSVSCNVCSVVVVVVSVRHD

Radius of gyration: 12.96 Å; chains: 1; bounding box: 30×37×30 Å

Sequence (101 aa):
MSYLSNVIVFTSNNEFMVRISPSLRKLGMIAITCNKNRMEIEFRGEYYITIHYPKNLDHLPDAVEEEVRLLAPLYESNIQTIRYHIDENLEQIKDALNHIK